Protein AF-A0A2W4TQP5-F1 (afdb_monomer_lite)

Structure (mmCIF, N/CA/C/O backbone):
data_AF-A0A2W4TQP5-F1
#
_entry.id   AF-A0A2W4TQP5-F1
#
loop_
_atom_site.group_PDB
_atom_site.id
_atom_site.type_symbol
_atom_site.label_atom_id
_atom_site.label_alt_id
_atom_site.label_comp_id
_atom_site.label_asym_id
_atom_site.label_entity_id
_atom_site.label_seq_id
_atom_site.pdbx_PDB_ins_code
_atom_site.Cartn_x
_atom_site.Cartn_y
_atom_site.Cartn_z
_atom_site.occupancy
_atom_site.B_iso_or_equiv
_atom_site.auth_seq_id
_atom_site.auth_comp_id
_atom_site.auth_asym_id
_atom_site.auth_atom_id
_atom_site.pdbx_PDB_model_num
ATOM 1 N N . MET A 1 1 ? -12.666 2.608 -8.848 1.00 48.91 1 MET A N 1
ATOM 2 C CA . MET A 1 1 ? -12.057 1.266 -8.771 1.00 48.91 1 MET A CA 1
ATOM 3 C C . MET A 1 1 ? -11.491 1.149 -7.369 1.00 48.91 1 MET A C 1
ATOM 5 O O . MET A 1 1 ? -10.698 2.008 -7.007 1.00 48.91 1 MET A O 1
ATOM 9 N N . LEU A 1 2 ? -12.015 0.239 -6.547 1.00 60.69 2 LEU A N 1
ATOM 10 C CA . LEU A 1 2 ? -11.502 0.021 -5.192 1.00 60.69 2 LEU A CA 1
ATOM 11 C C . LEU A 1 2 ? -10.208 -0.775 -5.321 1.00 60.69 2 LEU A C 1
ATO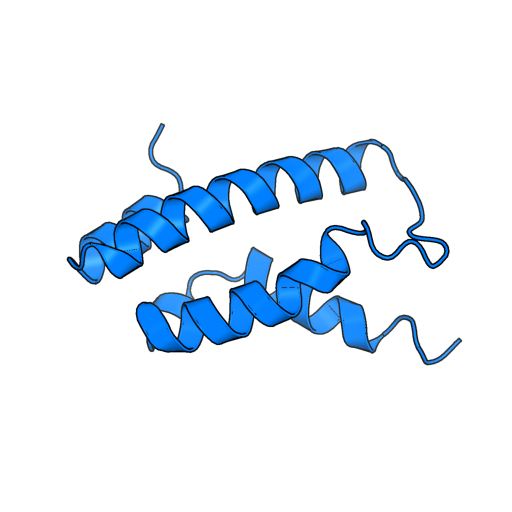M 13 O O . LEU A 1 2 ? -10.230 -1.888 -5.839 1.00 60.69 2 LEU A O 1
ATOM 17 N N . ASP A 1 3 ? -9.104 -0.166 -4.913 1.00 82.25 3 ASP A N 1
ATOM 18 C CA . ASP A 1 3 ? -7.822 -0.847 -4.803 1.00 82.25 3 ASP A CA 1
ATOM 19 C C . ASP A 1 3 ? -7.751 -1.597 -3.461 1.00 82.25 3 ASP A C 1
ATOM 21 O O . ASP A 1 3 ? -8.402 -1.193 -2.489 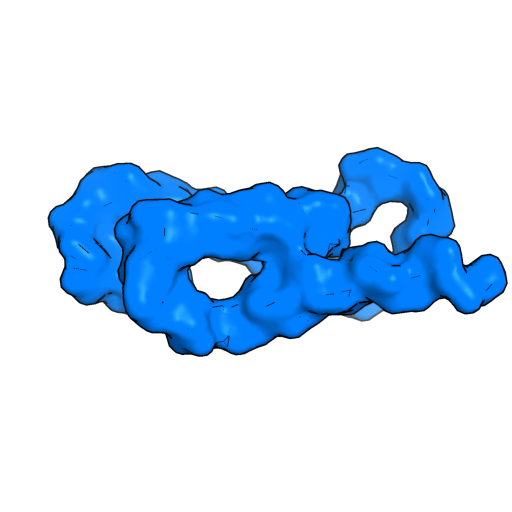1.00 82.25 3 ASP A O 1
ATOM 25 N N . VAL A 1 4 ? -6.980 -2.685 -3.400 1.00 87.88 4 VAL A N 1
ATOM 26 C CA . VAL A 1 4 ? -6.797 -3.488 -2.184 1.00 87.88 4 VAL A CA 1
ATOM 27 C C . VAL A 1 4 ? -6.328 -2.629 -1.006 1.00 87.88 4 VAL A C 1
ATOM 29 O O . VAL A 1 4 ? -6.797 -2.834 0.113 1.00 87.88 4 VAL A O 1
ATOM 32 N N . TYR A 1 5 ? -5.510 -1.601 -1.255 1.00 90.88 5 TYR A N 1
ATOM 33 C CA . TYR A 1 5 ? -5.029 -0.696 -0.208 1.00 90.88 5 TYR A CA 1
ATOM 34 C C . TYR A 1 5 ? -6.162 0.121 0.424 1.00 90.88 5 TYR A C 1
ATOM 36 O O . TYR A 1 5 ? -6.234 0.240 1.644 1.00 90.88 5 TYR A O 1
ATOM 44 N N . ARG A 1 6 ? -7.116 0.611 -0.381 1.00 89.62 6 ARG A N 1
ATOM 45 C CA . ARG A 1 6 ? -8.289 1.347 0.125 1.00 89.62 6 ARG A CA 1
ATOM 46 C C . ARG A 1 6 ? -9.261 0.445 0.882 1.00 89.62 6 ARG A C 1
ATOM 48 O O . ARG A 1 6 ? -9.910 0.900 1.818 1.00 89.62 6 ARG A O 1
ATOM 55 N N . VAL A 1 7 ? -9.360 -0.829 0.497 1.00 91.06 7 VAL A N 1
ATOM 56 C CA . VAL A 1 7 ? -10.159 -1.814 1.242 1.00 91.06 7 VAL A CA 1
ATOM 57 C C . VAL A 1 7 ? -9.545 -2.073 2.618 1.00 91.06 7 VAL A C 1
ATOM 59 O O . VAL A 1 7 ? -10.281 -2.095 3.601 1.00 91.06 7 VAL A O 1
ATOM 62 N N . VAL A 1 8 ? -8.220 -2.226 2.704 1.00 90.62 8 VAL A N 1
ATOM 63 C CA . VAL A 1 8 ? -7.510 -2.388 3.984 1.00 90.62 8 VAL A CA 1
ATOM 64 C C . VAL A 1 8 ? -7.638 -1.132 4.849 1.00 90.62 8 VAL A C 1
ATOM 66 O O . VAL A 1 8 ? -8.042 -1.234 6.005 1.00 90.62 8 VAL A O 1
ATOM 69 N N . ALA A 1 9 ? -7.409 0.056 4.286 1.00 91.25 9 ALA A N 1
ATOM 70 C CA . ALA A 1 9 ? -7.563 1.311 5.020 1.00 91.25 9 ALA A CA 1
ATOM 71 C C . ALA A 1 9 ? -8.982 1.519 5.558 1.00 91.25 9 ALA A C 1
ATOM 73 O O . ALA A 1 9 ? -9.149 1.902 6.713 1.00 91.25 9 ALA A O 1
ATOM 74 N N . GLY A 1 10 ? -10.009 1.182 4.772 1.00 89.12 10 GLY A N 1
ATOM 75 C CA . GLY A 1 10 ? -11.400 1.259 5.219 1.00 89.12 10 GLY A CA 1
ATOM 76 C C . GLY A 1 10 ? -11.733 0.326 6.390 1.00 89.12 10 GLY A C 1
ATOM 77 O O . GLY A 1 10 ? -12.643 0.625 7.158 1.00 89.12 10 GLY A O 1
ATOM 78 N N . ARG A 1 11 ? -11.002 -0.785 6.560 1.00 90.31 11 ARG A N 1
ATOM 79 C CA . ARG A 1 11 ? -11.144 -1.671 7.731 1.00 90.31 11 ARG A CA 1
ATOM 80 C C . ARG A 1 11 ? -10.474 -1.105 8.977 1.00 90.31 11 ARG A C 1
ATOM 82 O O . ARG A 1 11 ? -10.977 -1.318 10.074 1.00 90.31 11 ARG A O 1
ATOM 89 N N . VAL A 1 12 ? -9.362 -0.393 8.802 1.00 91.50 12 VAL A N 1
ATOM 90 C CA . VAL A 1 12 ? -8.642 0.287 9.888 1.00 91.50 12 VAL A CA 1
ATOM 91 C C . VAL A 1 12 ? -9.407 1.535 10.339 1.00 91.50 12 VAL A C 1
ATOM 93 O O . VAL A 1 12 ? -9.512 1.797 11.534 1.00 91.50 12 VAL A O 1
ATOM 96 N N . GLY A 1 13 ? -9.992 2.273 9.392 1.00 90.62 13 GLY A N 1
ATOM 97 C CA . GLY A 1 13 ? -10.890 3.396 9.660 1.00 90.62 13 GLY A CA 1
ATOM 98 C C . GLY A 1 13 ? -10.200 4.642 10.222 1.00 90.62 13 GLY A C 1
ATOM 99 O O . GLY A 1 13 ? -10.844 5.409 10.938 1.00 90.62 13 GLY A O 1
ATOM 100 N N . SER A 1 14 ? -8.909 4.842 9.935 1.00 91.50 14 SER A N 1
ATOM 101 C CA . SER A 1 14 ? -8.145 6.024 10.357 1.00 91.50 14 SER A CA 1
ATOM 102 C C . SER A 1 14 ? -7.739 6.902 9.161 1.00 91.50 14 SER A C 1
ATOM 104 O O . SER A 1 14 ? -7.530 6.381 8.065 1.00 91.50 14 SER A O 1
ATOM 106 N N . PRO A 1 15 ? -7.597 8.229 9.348 1.00 90.69 15 PRO A N 1
ATOM 107 C CA . PRO A 1 15 ? -7.143 9.126 8.282 1.00 90.69 15 PRO A CA 1
ATOM 108 C C . PRO A 1 15 ? -5.723 8.786 7.808 1.00 90.69 15 PRO A C 1
ATOM 110 O O . PRO A 1 15 ? -5.474 8.768 6.607 1.00 90.69 15 PRO A O 1
ATOM 113 N N . ASP A 1 16 ? -4.831 8.418 8.733 1.00 91.75 16 ASP A N 1
ATOM 114 C CA . ASP A 1 16 ? -3.468 7.972 8.416 1.00 91.75 16 ASP A CA 1
ATOM 115 C C . ASP A 1 16 ? -3.481 6.720 7.521 1.00 91.75 16 ASP A C 1
ATOM 117 O O . ASP A 1 16 ? -2.647 6.559 6.633 1.00 91.75 16 ASP A O 1
ATOM 121 N N . ALA A 1 17 ? -4.462 5.830 7.719 1.00 91.62 17 ALA A N 1
ATOM 122 C CA . ALA A 1 17 ? -4.627 4.652 6.882 1.00 91.62 17 ALA A CA 1
ATOM 123 C C . ALA A 1 17 ? -5.093 5.009 5.462 1.00 91.62 17 ALA A C 1
ATOM 125 O O . ALA A 1 17 ? -4.648 4.387 4.497 1.00 91.62 17 ALA A O 1
ATOM 126 N N . GLU A 1 18 ? -5.976 5.998 5.315 1.00 92.94 18 GLU A N 1
ATOM 127 C CA . GLU A 1 18 ? -6.414 6.473 3.999 1.00 92.94 18 GLU A CA 1
ATOM 128 C C . GLU A 1 18 ? -5.272 7.141 3.226 1.00 92.94 18 GLU A C 1
ATOM 130 O O . GLU A 1 18 ? -5.089 6.847 2.042 1.00 92.94 18 GLU A O 1
ATOM 135 N N . GLU A 1 19 ? -4.476 7.974 3.901 1.00 94.12 19 GLU A N 1
ATOM 136 C CA . GLU A 1 19 ? -3.297 8.619 3.315 1.00 94.12 19 GLU A CA 1
ATOM 137 C C . GLU A 1 19 ? -2.275 7.577 2.846 1.00 94.12 19 GLU A C 1
ATOM 139 O O . GLU A 1 19 ? -1.884 7.574 1.673 1.00 94.12 19 GLU A O 1
ATOM 144 N N . LEU A 1 20 ? -1.940 6.613 3.711 1.00 93.56 20 LEU A N 1
ATOM 145 C CA . LEU A 1 20 ? -1.027 5.531 3.355 1.00 93.56 20 LEU A CA 1
ATOM 146 C C . LEU A 1 20 ? -1.571 4.678 2.200 1.00 9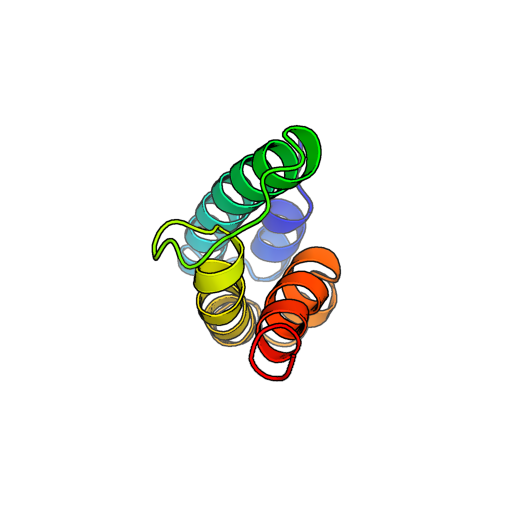3.56 20 LEU A C 1
ATOM 148 O O . LEU A 1 20 ? -0.817 4.243 1.330 1.00 93.56 20 LEU A O 1
ATOM 152 N N . ALA A 1 21 ? -2.881 4.433 2.140 1.00 93.25 21 ALA A N 1
ATOM 153 C CA . ALA A 1 21 ? -3.464 3.686 1.031 1.00 93.25 21 ALA A CA 1
ATOM 154 C C . ALA A 1 21 ? -3.336 4.413 -0.314 1.00 93.25 21 ALA A C 1
ATOM 156 O O . ALA A 1 21 ? -3.163 3.755 -1.348 1.00 93.25 21 ALA A O 1
ATOM 157 N N . ASP A 1 22 ? -3.417 5.744 -0.328 1.00 92.94 22 ASP A N 1
ATOM 158 C CA . ASP A 1 22 ? -3.185 6.533 -1.537 1.00 92.94 22 ASP A CA 1
ATOM 159 C C . ASP A 1 22 ? -1.709 6.525 -1.951 1.00 92.94 22 ASP A C 1
ATOM 161 O O . ASP A 1 22 ? -1.421 6.401 -3.146 1.00 92.94 22 ASP A O 1
ATOM 165 N N . GLU A 1 23 ? -0.785 6.582 -0.993 1.00 93.25 23 GLU A N 1
ATOM 166 C CA . GLU A 1 23 ? 0.655 6.452 -1.239 1.00 93.25 23 GLU A CA 1
ATOM 167 C C . GLU A 1 23 ? 1.008 5.079 -1.828 1.00 93.25 23 GLU A C 1
ATOM 169 O O . GLU A 1 23 ? 1.562 4.991 -2.927 1.00 93.25 23 GLU A O 1
ATOM 174 N N . LEU A 1 24 ? 0.544 3.999 -1.196 1.00 92.94 24 LEU A N 1
ATOM 175 C CA . LEU A 1 24 ? 0.729 2.627 -1.678 1.00 92.94 24 LEU A CA 1
ATOM 176 C C . LEU A 1 24 ? 0.130 2.400 -3.067 1.00 92.94 24 LEU A C 1
ATOM 178 O O . LEU A 1 24 ? 0.712 1.700 -3.895 1.00 92.94 24 LEU A O 1
ATOM 182 N N . SER A 1 25 ? -1.013 3.024 -3.358 1.00 92.38 25 SER A N 1
ATOM 183 C CA . SER A 1 25 ? -1.637 2.946 -4.683 1.00 92.38 25 SER A CA 1
ATOM 184 C C . SER A 1 25 ? -0.806 3.642 -5.767 1.00 92.38 25 SER A C 1
ATOM 186 O O . SER A 1 25 ? -0.873 3.253 -6.937 1.00 92.38 25 SER A O 1
ATOM 188 N N . ARG A 1 26 ? -0.056 4.697 -5.424 1.00 91.19 26 ARG A N 1
ATOM 189 C CA . ARG A 1 26 ? 0.858 5.378 -6.358 1.00 91.19 26 ARG A CA 1
ATOM 190 C C . ARG A 1 26 ? 2.115 4.549 -6.567 1.00 91.19 26 ARG A C 1
ATOM 192 O O . ARG A 1 26 ? 2.451 4.279 -7.720 1.00 91.19 26 ARG A O 1
ATOM 199 N N . TRP A 1 27 ? 2.718 4.082 -5.478 1.00 91.88 27 TRP A N 1
ATOM 200 C CA . TRP A 1 27 ? 3.879 3.202 -5.513 1.00 91.88 27 TRP A CA 1
ATOM 201 C C . TRP A 1 27 ? 3.610 1.937 -6.340 1.00 91.88 27 TRP A C 1
ATOM 203 O O . TRP A 1 27 ? 4.365 1.629 -7.255 1.00 91.88 27 TRP A O 1
ATOM 213 N N . HIS A 1 28 ? 2.474 1.260 -6.131 1.00 90.94 28 HIS A N 1
ATOM 214 C CA . HIS A 1 28 ? 2.124 0.049 -6.885 1.00 90.94 28 HIS A CA 1
ATOM 215 C C . HIS A 1 28 ? 2.088 0.309 -8.396 1.00 90.94 28 HIS A C 1
ATOM 217 O O . HIS A 1 28 ? 2.578 -0.494 -9.186 1.00 90.94 28 HIS A O 1
ATOM 223 N N . LYS A 1 29 ? 1.524 1.442 -8.829 1.00 89.38 29 LYS A N 1
ATOM 224 C CA . LYS A 1 29 ? 1.493 1.798 -10.255 1.00 89.38 29 LYS A CA 1
ATOM 225 C C . LYS A 1 29 ? 2.895 2.040 -10.803 1.00 89.38 29 LYS A C 1
ATOM 227 O O . LYS A 1 29 ? 3.165 1.607 -11.920 1.00 89.38 29 LYS A O 1
ATOM 232 N N . ALA A 1 30 ? 3.758 2.712 -10.041 1.00 87.31 30 ALA A N 1
ATOM 233 C CA . ALA A 1 30 ? 5.155 2.915 -10.414 1.00 87.31 30 ALA A CA 1
ATOM 234 C C . ALA A 1 30 ? 5.894 1.573 -10.523 1.00 87.31 30 ALA A C 1
ATOM 236 O O . ALA A 1 30 ? 6.534 1.315 -11.536 1.00 87.31 30 ALA A O 1
ATOM 237 N N . MET A 1 31 ? 5.698 0.680 -9.553 1.00 86.81 31 MET A N 1
ATOM 238 C CA . MET A 1 31 ? 6.270 -0.664 -9.521 1.00 86.81 31 MET A CA 1
ATOM 239 C C . MET A 1 31 ? 5.810 -1.529 -10.708 1.00 86.81 31 MET A C 1
ATOM 241 O O . MET A 1 31 ? 6.627 -2.112 -11.409 1.00 86.81 31 MET A O 1
ATOM 245 N N . VAL A 1 32 ? 4.512 -1.546 -11.025 1.00 87.00 32 VAL A N 1
ATOM 246 C CA . VAL A 1 32 ? 3.988 -2.280 -12.194 1.00 87.00 32 VAL A CA 1
ATOM 247 C C . VAL A 1 32 ? 4.500 -1.697 -13.513 1.00 87.00 32 VAL A C 1
ATOM 249 O 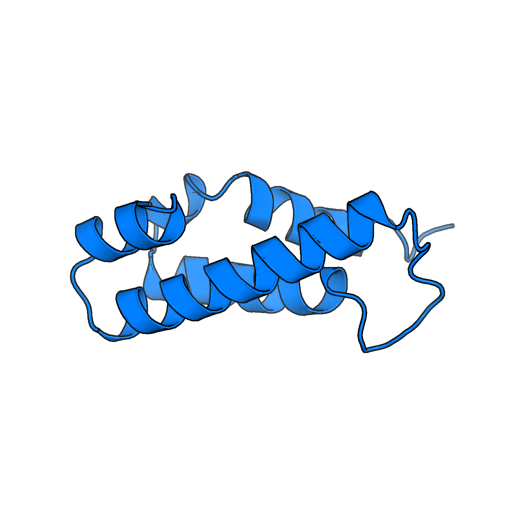O . VAL A 1 32 ? 4.722 -2.437 -14.472 1.00 87.00 32 VAL A O 1
ATOM 252 N N . LEU A 1 33 ? 4.658 -0.373 -13.607 1.00 86.19 33 LEU A N 1
ATOM 253 C CA . LEU A 1 33 ? 5.271 0.252 -14.782 1.00 86.19 33 LEU A CA 1
ATOM 254 C C . LEU A 1 33 ? 6.745 -0.130 -14.902 1.00 86.19 33 LEU A C 1
ATOM 256 O O . LEU A 1 33 ? 7.184 -0.461 -16.000 1.00 86.19 33 LEU A O 1
ATOM 260 N N . HIS A 1 34 ? 7.468 -0.136 -13.789 1.00 82.88 34 HIS A N 1
ATOM 261 C CA . HIS A 1 34 ? 8.857 -0.556 -13.711 1.00 82.88 34 HIS A CA 1
ATOM 262 C C . HIS A 1 34 ? 9.033 -2.015 -14.177 1.00 82.88 34 HIS A C 1
ATOM 264 O O . HIS A 1 34 ? 9.778 -2.264 -15.125 1.00 82.88 34 HIS A O 1
ATOM 270 N N . GLU A 1 35 ? 8.240 -2.954 -13.646 1.00 82.25 35 GLU A N 1
ATOM 271 C CA . GLU A 1 35 ? 8.246 -4.358 -14.089 1.00 82.25 35 GLU A CA 1
ATOM 272 C C . GLU A 1 35 ? 7.890 -4.504 -15.578 1.00 82.25 35 GLU A C 1
ATOM 274 O O . GLU A 1 35 ? 8.480 -5.304 -16.303 1.00 82.25 35 GLU A O 1
ATOM 279 N N . ARG A 1 36 ? 6.924 -3.716 -16.068 1.00 83.06 36 ARG A N 1
ATOM 280 C CA . ARG A 1 36 ? 6.503 -3.746 -17.478 1.00 83.06 36 ARG A CA 1
ATOM 281 C C . ARG A 1 36 ? 7.562 -3.245 -18.443 1.00 83.06 36 ARG A C 1
ATOM 283 O O . ARG A 1 36 ? 7.594 -3.711 -19.581 1.00 83.06 36 ARG A O 1
ATOM 290 N N . LEU A 1 37 ? 8.355 -2.267 -18.026 1.00 81.00 37 LEU A N 1
ATOM 291 C CA . LEU A 1 37 ? 9.435 -1.722 -18.837 1.00 81.00 37 LEU A CA 1
ATOM 292 C C . LEU A 1 37 ? 10.678 -2.621 -18.813 1.00 81.00 37 LEU A C 1
ATOM 294 O O . LEU A 1 37 ? 11.599 -2.354 -19.581 1.00 81.00 37 LEU A O 1
ATOM 298 N N . ALA A 1 38 ? 10.670 -3.696 -18.006 1.00 69.19 38 ALA A N 1
ATOM 299 C CA . ALA A 1 38 ? 11.798 -4.607 -17.806 1.00 69.19 38 ALA A CA 1
ATOM 300 C C . ALA A 1 38 ? 13.104 -3.838 -17.548 1.00 69.19 38 ALA A C 1
ATOM 302 O O . ALA A 1 38 ? 14.162 -4.191 -18.063 1.00 69.19 38 ALA A O 1
ATOM 303 N N . THR A 1 39 ? 12.996 -2.730 -16.814 1.00 66.12 39 THR A N 1
ATOM 304 C CA . THR A 1 39 ? 14.146 -1.941 -16.396 1.00 66.12 39 THR A CA 1
ATOM 305 C C . THR A 1 39 ? 14.811 -2.703 -15.264 1.00 66.12 39 THR A C 1
ATOM 307 O O . THR A 1 39 ? 14.227 -2.813 -14.192 1.00 66.12 39 THR A O 1
ATOM 310 N N . ASP A 1 40 ? 16.000 -3.250 -15.501 1.00 63.78 40 ASP A N 1
ATOM 311 C CA . ASP A 1 40 ? 16.859 -3.687 -14.404 1.00 63.78 40 ASP A CA 1
ATOM 312 C C . ASP A 1 40 ? 17.204 -2.448 -13.558 1.00 63.78 40 ASP A C 1
ATOM 314 O O . ASP A 1 40 ? 17.569 -1.397 -14.094 1.00 63.78 40 ASP A O 1
ATOM 318 N N . CYS A 1 41 ? 16.999 -2.535 -12.241 1.00 63.69 41 CYS A N 1
ATOM 319 C CA . CYS A 1 41 ? 17.429 -1.496 -11.310 1.00 63.69 41 CYS A CA 1
ATOM 320 C C . CYS A 1 41 ? 18.937 -1.623 -11.093 1.00 63.69 41 CYS A C 1
ATOM 322 O O . CYS A 1 41 ? 19.386 -2.112 -10.060 1.00 63.69 41 CYS A O 1
ATOM 324 N N . ASP A 1 42 ? 19.724 -1.191 -12.073 1.00 55.25 42 ASP A N 1
ATOM 325 C CA . ASP A 1 42 ? 21.162 -1.014 -11.900 1.00 55.25 42 ASP A CA 1
ATOM 326 C C . ASP A 1 42 ? 21.397 0.212 -10.995 1.00 55.25 42 ASP A C 1
ATOM 328 O O . ASP A 1 42 ? 21.568 1.334 -11.458 1.00 55.25 42 ASP A O 1
ATOM 332 N N . GLU A 1 43 ? 21.342 -0.008 -9.680 1.00 55.53 43 GLU A N 1
ATOM 333 C CA . GLU A 1 43 ? 21.850 0.890 -8.626 1.00 55.53 43 GLU A CA 1
ATOM 334 C C . GLU A 1 43 ? 21.206 2.290 -8.486 1.00 55.53 43 GLU A C 1
ATOM 336 O O . GLU A 1 43 ? 21.670 3.084 -7.666 1.00 55.53 43 GLU A O 1
ATOM 341 N N . ASP A 1 44 ? 20.118 2.608 -9.192 1.00 53.38 44 ASP A N 1
ATOM 342 C CA . ASP A 1 44 ? 19.447 3.903 -9.024 1.00 53.38 44 ASP A CA 1
ATOM 343 C C . ASP A 1 44 ? 18.654 3.991 -7.702 1.00 53.38 44 ASP A C 1
ATOM 345 O O . ASP A 1 44 ? 17.749 3.196 -7.423 1.00 53.38 44 ASP A O 1
ATOM 349 N N . GLU A 1 45 ? 18.936 5.043 -6.919 1.00 55.94 45 GLU A N 1
ATOM 350 C CA . GLU A 1 45 ? 18.207 5.442 -5.699 1.00 55.94 45 GLU A CA 1
ATOM 351 C C . GLU A 1 45 ? 16.700 5.689 -5.956 1.00 55.94 45 GLU A C 1
ATOM 353 O O . GLU A 1 45 ? 15.908 5.744 -5.016 1.00 55.94 45 GLU A O 1
ATOM 358 N N . GLU A 1 46 ? 16.289 5.782 -7.226 1.00 63.25 46 GLU A N 1
ATOM 359 C CA . GLU A 1 46 ? 14.908 5.976 -7.688 1.00 63.25 46 GLU A CA 1
ATOM 360 C C . GLU A 1 46 ? 14.152 4.661 -7.979 1.00 63.25 46 GLU A C 1
ATOM 362 O O . GLU A 1 46 ? 12.996 4.688 -8.414 1.00 63.25 46 GLU A O 1
ATOM 367 N N . CYS A 1 47 ? 14.770 3.494 -7.758 1.00 73.81 47 CYS A N 1
ATOM 368 C CA . CYS A 1 47 ? 14.116 2.205 -7.969 1.00 73.81 47 CYS A CA 1
ATOM 369 C C . CYS A 1 47 ? 12.913 2.021 -7.018 1.00 73.81 47 CYS A C 1
ATOM 371 O O . CYS A 1 47 ? 13.105 2.012 -5.805 1.00 73.81 47 CYS A O 1
ATOM 373 N N . PRO A 1 48 ? 11.685 1.739 -7.498 1.00 77.19 48 PRO A N 1
ATOM 374 C CA . PRO A 1 48 ? 10.521 1.539 -6.622 1.00 77.19 48 PRO A CA 1
ATOM 375 C C . PRO A 1 48 ? 10.695 0.398 -5.605 1.00 77.19 48 PRO A C 1
ATOM 377 O O . PRO A 1 48 ? 9.979 0.333 -4.604 1.00 77.19 48 PRO A O 1
ATOM 380 N N . HIS A 1 49 ? 11.643 -0.514 -5.833 1.00 77.75 49 HIS A N 1
ATOM 381 C CA . HIS A 1 49 ? 12.001 -1.542 -4.864 1.00 77.75 49 HIS A CA 1
ATOM 382 C C . HIS A 1 49 ? 12.576 -0.960 -3.565 1.00 77.75 49 HIS A C 1
ATOM 384 O O . HIS A 1 49 ? 12.237 -1.470 -2.498 1.00 77.75 49 HIS A O 1
ATOM 390 N N . SER A 1 50 ? 13.389 0.103 -3.611 1.00 78.50 50 SER A N 1
ATOM 391 C CA . SER A 1 50 ? 13.981 0.701 -2.402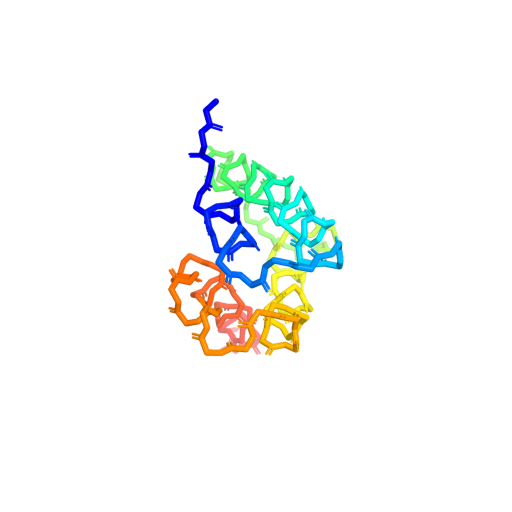 1.00 78.50 50 SER A CA 1
ATOM 392 C C . SER A 1 50 ? 12.891 1.242 -1.465 1.00 78.50 50 SER A C 1
ATOM 394 O O . SER A 1 50 ? 12.871 0.914 -0.275 1.00 78.50 50 SER A O 1
ATOM 396 N N . GLU A 1 51 ? 11.902 1.934 -2.035 1.00 85.00 51 GLU A N 1
ATOM 397 C CA . GLU A 1 51 ? 10.743 2.498 -1.332 1.00 85.00 51 GLU A CA 1
ATOM 398 C C . GLU A 1 51 ? 9.817 1.407 -0.749 1.00 85.00 51 GLU A C 1
ATOM 400 O O . GLU A 1 51 ? 9.187 1.588 0.297 1.00 85.00 51 GLU A O 1
ATOM 405 N N . ALA A 1 52 ? 9.783 0.213 -1.357 1.00 88.38 52 ALA A N 1
ATOM 406 C CA . ALA A 1 52 ? 8.917 -0.890 -0.930 1.00 88.38 52 ALA A CA 1
ATOM 407 C C . ALA A 1 52 ? 9.150 -1.302 0.533 1.00 88.38 52 ALA A C 1
ATOM 409 O O . ALA A 1 52 ? 8.212 -1.683 1.239 1.00 88.38 52 ALA A O 1
ATOM 410 N N . ARG A 1 53 ? 10.400 -1.239 1.010 1.00 87.62 53 ARG A N 1
ATOM 411 C CA . ARG A 1 53 ? 10.751 -1.633 2.381 1.00 87.62 53 ARG A CA 1
ATOM 412 C C . ARG A 1 53 ? 10.265 -0.625 3.416 1.00 87.62 53 ARG A C 1
ATOM 414 O O . ARG A 1 53 ? 9.810 -1.035 4.487 1.00 87.62 53 ARG A O 1
ATOM 421 N N . GLU A 1 54 ? 10.371 0.662 3.117 1.00 89.69 54 GLU A N 1
ATOM 422 C CA . GLU A 1 54 ? 9.891 1.734 3.990 1.00 89.69 54 GLU A CA 1
ATOM 423 C C . GLU A 1 54 ? 8.366 1.705 4.067 1.00 89.69 54 GLU A C 1
ATOM 425 O O . GLU A 1 54 ? 7.807 1.607 5.163 1.00 89.69 54 GLU A O 1
ATOM 430 N N . LEU A 1 55 ? 7.710 1.605 2.909 1.00 92.25 55 LEU A N 1
ATOM 431 C CA . LEU A 1 55 ? 6.262 1.451 2.795 1.00 92.25 55 LEU A CA 1
ATOM 432 C C . LEU A 1 55 ? 5.741 0.205 3.515 1.00 92.25 55 LEU A C 1
ATOM 434 O O . LEU A 1 55 ? 4.686 0.245 4.145 1.00 92.25 55 LEU A O 1
ATOM 438 N N . TRP A 1 56 ? 6.476 -0.910 3.477 1.00 93.06 56 TRP A N 1
ATOM 439 C CA . TRP A 1 56 ? 6.107 -2.113 4.224 1.00 93.06 56 TRP A CA 1
ATOM 440 C C . TRP A 1 56 ? 6.173 -1.909 5.741 1.00 93.06 56 TRP A C 1
ATOM 442 O O . TRP A 1 56 ? 5.284 -2.363 6.465 1.00 93.06 56 TRP A O 1
ATOM 452 N N . ASN A 1 57 ? 7.201 -1.224 6.243 1.00 92.06 57 ASN A N 1
ATOM 453 C CA . ASN A 1 57 ? 7.296 -0.928 7.672 1.00 92.06 57 ASN A CA 1
ATOM 454 C C . ASN A 1 57 ? 6.168 0.007 8.120 1.00 92.06 57 ASN A C 1
ATOM 456 O O . ASN A 1 57 ? 5.556 -0.245 9.161 1.00 92.06 57 ASN A O 1
ATOM 460 N N . GLU A 1 58 ? 5.854 1.027 7.321 1.00 93.50 58 GLU A N 1
ATOM 461 C CA . GLU A 1 58 ? 4.779 1.967 7.639 1.00 93.50 58 GLU A CA 1
ATOM 462 C C . GLU A 1 58 ? 3.398 1.302 7.537 1.00 93.50 58 GLU A C 1
ATOM 464 O O . GLU A 1 58 ? 2.572 1.459 8.435 1.00 93.50 58 GLU A O 1
ATOM 469 N N . ALA A 1 59 ? 3.180 0.420 6.555 1.00 92.81 59 ALA A N 1
ATOM 470 C CA . ALA A 1 59 ? 1.978 -0.411 6.471 1.00 92.81 59 ALA A CA 1
ATOM 471 C C . ALA A 1 59 ? 1.783 -1.290 7.705 1.00 92.81 59 ALA A C 1
ATOM 473 O O . ALA A 1 59 ? 0.677 -1.360 8.236 1.00 92.81 59 ALA A O 1
ATOM 474 N N . ARG A 1 60 ? 2.843 -1.916 8.226 1.00 94.69 60 ARG A N 1
ATOM 475 C CA . ARG A 1 60 ? 2.748 -2.689 9.475 1.00 94.69 60 ARG A CA 1
ATOM 476 C C . ARG A 1 60 ? 2.460 -1.810 10.689 1.00 94.69 60 ARG A C 1
ATOM 478 O O . ARG A 1 60 ? 1.793 -2.271 11.612 1.00 94.69 60 ARG A O 1
ATOM 485 N N . ARG A 1 61 ? 2.954 -0.570 10.704 1.00 94.25 61 ARG A N 1
ATOM 486 C CA . ARG A 1 61 ? 2.715 0.384 11.795 1.00 94.25 61 ARG A CA 1
ATOM 487 C C . ARG A 1 61 ? 1.279 0.906 11.795 1.00 94.25 61 ARG A C 1
ATOM 489 O O . ARG A 1 61 ? 0.679 0.986 12.862 1.00 94.25 61 ARG A O 1
ATOM 496 N N . ILE A 1 62 ? 0.745 1.242 10.620 1.00 93.44 62 ILE A N 1
ATOM 497 C CA . ILE A 1 62 ? -0.559 1.898 10.460 1.00 93.44 62 ILE A CA 1
ATOM 498 C C . ILE A 1 62 ? -1.697 0.881 10.315 1.00 93.44 62 ILE A C 1
ATOM 500 O O . ILE A 1 62 ? -2.720 1.012 10.983 1.00 93.44 62 ILE A O 1
ATOM 504 N N . PHE A 1 63 ? -1.538 -0.148 9.479 1.00 91.44 63 PHE A N 1
ATOM 505 C CA . PHE A 1 63 ? -2.584 -1.153 9.250 1.00 91.44 63 PHE A CA 1
ATOM 506 C C . PHE A 1 63 ? -2.526 -2.341 10.217 1.00 91.44 63 PHE A C 1
ATOM 508 O O . PHE A 1 63 ? -3.479 -3.117 10.293 1.00 91.44 63 PHE A O 1
ATOM 515 N N . GLY A 1 64 ? -1.425 -2.507 10.955 1.00 90.44 64 GLY A N 1
ATOM 516 C CA . GLY A 1 64 ? -1.268 -3.601 11.911 1.00 90.44 64 GLY A CA 1
ATOM 517 C C . GLY A 1 64 ? -1.344 -4.974 11.239 1.00 90.44 64 GLY A C 1
ATOM 518 O O . GLY A 1 64 ? -0.670 -5.229 10.243 1.00 90.44 64 GLY A O 1
ATOM 519 N N . GLU A 1 65 ? -2.171 -5.869 11.783 1.00 89.56 65 GLU A N 1
ATOM 520 C CA . GLU A 1 65 ? -2.357 -7.230 11.257 1.00 89.56 65 GLU A CA 1
ATOM 521 C C . GLU A 1 65 ? -2.942 -7.240 9.839 1.00 89.56 65 GLU A C 1
ATOM 523 O O . GLU A 1 65 ? -2.609 -8.115 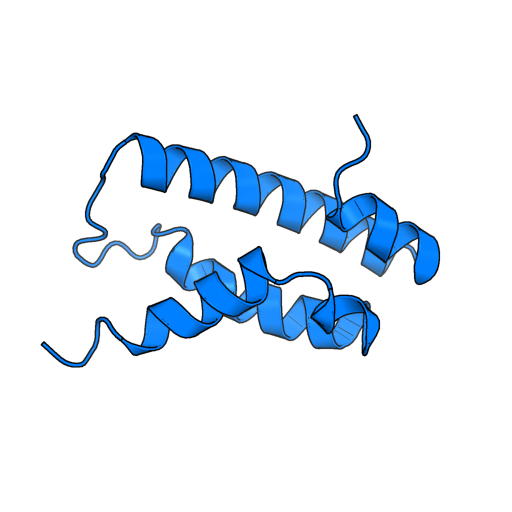9.039 1.00 89.56 65 GLU A O 1
ATOM 528 N N . GLU A 1 66 ? -3.743 -6.232 9.477 1.00 89.00 66 GLU A N 1
ATOM 529 C CA . GLU A 1 66 ? -4.333 -6.159 8.140 1.00 89.00 66 GLU A CA 1
ATOM 530 C C . GLU A 1 66 ? -3.273 -5.935 7.049 1.00 89.00 66 GLU A C 1
ATOM 532 O O . GLU A 1 66 ? -3.515 -6.296 5.893 1.00 89.00 66 GLU A O 1
ATOM 537 N N . ALA A 1 67 ? -2.085 -5.421 7.406 1.00 89.06 67 ALA A N 1
ATOM 538 C CA . ALA A 1 67 ? -0.952 -5.278 6.492 1.00 89.06 67 ALA A CA 1
ATOM 539 C C . ALA A 1 67 ? -0.515 -6.623 5.890 1.00 89.06 67 ALA A C 1
ATOM 541 O O . ALA A 1 67 ? -0.038 -6.660 4.759 1.00 89.06 67 ALA A O 1
ATOM 542 N N . GLU A 1 68 ? -0.722 -7.742 6.593 1.00 87.81 68 GLU A N 1
ATOM 543 C CA . GLU A 1 68 ? -0.372 -9.079 6.096 1.00 87.81 68 GLU A CA 1
ATOM 544 C C . GLU A 1 68 ? -1.173 -9.475 4.843 1.00 87.81 68 GLU A C 1
ATOM 546 O O . GLU A 1 68 ? -0.721 -10.314 4.062 1.00 87.81 68 GLU A O 1
ATOM 551 N N . ASN A 1 69 ? -2.320 -8.832 4.592 1.00 88.12 69 ASN A N 1
ATOM 552 C CA . ASN A 1 69 ? -3.090 -9.019 3.360 1.00 88.12 69 ASN A CA 1
ATOM 553 C C . ASN A 1 69 ? -2.434 -8.346 2.136 1.00 88.12 69 ASN A C 1
ATOM 555 O O . ASN A 1 69 ? -2.800 -8.647 0.998 1.00 88.12 69 ASN A O 1
ATOM 559 N N . LEU A 1 70 ? -1.453 -7.457 2.333 1.00 89.19 70 LEU A N 1
ATOM 560 C CA . LEU A 1 70 ? -0.750 -6.733 1.269 1.00 89.19 70 LEU A CA 1
ATOM 561 C C . LEU A 1 70 ? 0.421 -7.555 0.711 1.00 89.19 70 LEU A C 1
ATOM 563 O O . LEU A 1 70 ? 1.580 -7.138 0.734 1.00 89.19 70 LEU A O 1
ATOM 567 N N . VAL A 1 71 ? 0.108 -8.742 0.186 1.00 89.00 71 VAL A N 1
ATOM 568 C CA . VAL A 1 71 ? 1.095 -9.745 -0.255 1.00 89.00 71 VAL A CA 1
ATOM 569 C C . VAL A 1 71 ? 2.087 -9.188 -1.282 1.00 89.00 71 VAL A C 1
ATOM 571 O O . VAL A 1 71 ? 3.280 -9.467 -1.193 1.00 89.00 71 VAL A O 1
ATOM 574 N N . PHE A 1 72 ? 1.622 -8.366 -2.229 1.00 89.06 72 PHE A N 1
ATOM 575 C CA . PHE A 1 72 ? 2.487 -7.762 -3.248 1.00 89.06 72 PHE A CA 1
ATOM 576 C C . PHE A 1 72 ? 3.552 -6.839 -2.635 1.00 89.06 72 PHE A C 1
ATOM 578 O O . PHE A 1 72 ? 4.734 -6.959 -2.953 1.00 89.06 72 PHE A O 1
ATOM 585 N N . LEU A 1 73 ? 3.148 -5.975 -1.697 1.00 89.88 73 LEU A N 1
ATOM 586 C CA . LEU A 1 73 ? 4.056 -5.069 -0.989 1.00 89.88 73 LEU A CA 1
ATOM 587 C C . LEU A 1 73 ? 5.070 -5.857 -0.149 1.00 89.88 73 LEU A C 1
ATOM 589 O O . LEU A 1 73 ? 6.268 -5.602 -0.223 1.00 89.88 73 LEU A O 1
ATOM 593 N N . LYS A 1 74 ? 4.602 -6.869 0.590 1.00 89.69 74 LYS A N 1
ATOM 594 C CA . LYS A 1 74 ? 5.451 -7.744 1.413 1.00 89.69 74 LYS A CA 1
ATOM 595 C C . LYS A 1 74 ? 6.523 -8.466 0.593 1.00 89.69 74 LYS A C 1
ATOM 597 O O . LYS A 1 74 ? 7.678 -8.550 1.017 1.00 89.69 74 LYS A O 1
ATOM 602 N N . ASN A 1 75 ? 6.143 -8.991 -0.570 1.00 88.88 75 ASN A N 1
ATOM 603 C CA . ASN A 1 75 ? 7.068 -9.681 -1.464 1.00 88.88 75 ASN A CA 1
ATOM 604 C C . ASN A 1 75 ? 8.077 -8.706 -2.075 1.00 88.88 75 ASN A C 1
ATOM 606 O O . ASN A 1 75 ? 9.272 -8.986 -2.041 1.00 88.88 75 ASN A O 1
ATOM 610 N N . SER A 1 76 ? 7.616 -7.540 -2.533 1.00 87.12 76 SER A N 1
ATOM 611 C CA . SER A 1 76 ? 8.480 -6.497 -3.104 1.00 87.12 76 SER A CA 1
ATOM 612 C C . SER A 1 76 ? 9.507 -5.996 -2.083 1.00 87.12 76 SER A C 1
ATOM 614 O O . SER A 1 76 ? 10.696 -5.949 -2.370 1.00 87.12 76 SER A O 1
ATOM 616 N N . ALA A 1 77 ? 9.087 -5.753 -0.837 1.00 86.44 77 ALA A N 1
ATOM 617 C CA . ALA A 1 77 ? 9.973 -5.365 0.263 1.00 86.44 77 ALA A CA 1
ATOM 618 C C . ALA A 1 77 ? 11.002 -6.448 0.647 1.00 86.44 77 ALA A C 1
ATOM 620 O O . ALA A 1 77 ? 12.054 -6.148 1.216 1.00 86.44 77 ALA A O 1
ATOM 621 N N . SER A 1 78 ? 10.685 -7.718 0.382 1.00 82.25 78 SER A N 1
ATOM 622 C CA . SER A 1 78 ? 11.581 -8.850 0.643 1.00 82.25 78 SER A CA 1
ATOM 623 C C . SER A 1 78 ? 12.578 -9.073 -0.497 1.00 82.25 78 SER A C 1
ATOM 625 O O . SER A 1 78 ? 13.698 -9.509 -0.230 1.00 82.25 78 SER A O 1
ATOM 627 N N . ALA A 1 79 ? 12.200 -8.746 -1.737 1.00 75.31 79 ALA A N 1
ATOM 628 C CA . ALA A 1 79 ? 13.042 -8.879 -2.924 1.00 75.31 79 ALA A CA 1
ATOM 629 C C . ALA A 1 79 ? 14.301 -8.000 -2.847 1.00 75.31 79 ALA A C 1
ATOM 631 O O . ALA A 1 79 ? 15.383 -8.496 -3.149 1.00 75.31 79 ALA A O 1
ATOM 632 N N . VAL A 1 80 ? 14.187 -6.791 -2.276 1.00 64.94 80 VAL A N 1
ATOM 633 C CA . VAL A 1 80 ? 15.302 -5.843 -2.034 1.00 64.94 80 VAL A CA 1
ATOM 634 C C . VAL A 1 80 ? 16.511 -6.494 -1.353 1.00 64.94 80 VAL A C 1
ATOM 636 O O . VAL A 1 80 ? 17.648 -6.107 -1.585 1.00 64.94 80 VAL A O 1
ATOM 639 N N . LYS A 1 81 ? 16.299 -7.509 -0.506 1.00 52.59 81 LYS A N 1
ATOM 640 C CA . LYS A 1 81 ? 17.393 -8.184 0.215 1.00 52.59 81 LYS A CA 1
ATOM 641 C C . LYS A 1 81 ? 18.214 -9.147 -0.648 1.00 52.59 81 LYS A C 1
ATOM 643 O O . LYS A 1 81 ? 19.216 -9.665 -0.165 1.00 52.59 81 LYS A O 1
ATOM 648 N N . THR A 1 82 ? 17.755 -9.462 -1.856 1.00 49.12 82 THR A N 1
ATOM 649 C CA . THR A 1 82 ? 18.316 -10.547 -2.678 1.00 49.12 82 THR A CA 1
ATOM 650 C C . THR A 1 82 ? 19.317 -10.033 -3.715 1.00 49.12 82 THR A C 1
ATOM 652 O O . THR A 1 82 ? 20.144 -10.811 -4.181 1.00 49.12 82 THR A O 1
ATOM 655 N N . GLU A 1 83 ? 19.306 -8.737 -4.030 1.00 45.91 83 GLU A N 1
ATOM 656 C CA . GLU A 1 83 ? 20.215 -8.148 -5.025 1.00 45.91 83 GLU A CA 1
ATOM 657 C C . GLU A 1 83 ? 21.587 -7.741 -4.453 1.00 45.91 83 GLU A C 1
ATOM 659 O O . GLU A 1 83 ? 22.553 -7.683 -5.201 1.00 45.91 83 GLU A O 1
ATOM 664 N N . GLU A 1 84 ? 21.751 -7.609 -3.128 1.00 42.97 84 GLU A N 1
ATOM 665 C CA . GLU A 1 84 ? 23.055 -7.311 -2.493 1.00 42.97 84 GLU A CA 1
ATOM 666 C C . GLU A 1 84 ? 24.029 -8.519 -2.406 1.00 42.97 84 GLU A C 1
ATOM 668 O O . GLU A 1 84 ? 25.068 -8.431 -1.751 1.00 42.97 84 GLU A O 1
ATOM 673 N N . ALA A 1 85 ? 23.720 -9.673 -3.014 1.00 39.62 85 ALA A N 1
ATOM 674 C CA . ALA A 1 85 ? 24.491 -10.914 -2.832 1.00 39.62 85 ALA A CA 1
ATOM 675 C C . ALA A 1 85 ? 24.969 -11.599 -4.128 1.00 39.62 85 ALA A C 1
ATOM 677 O O . ALA A 1 85 ? 25.236 -12.807 -4.096 1.00 39.62 85 ALA A O 1
ATOM 678 N N . ARG A 1 86 ? 25.088 -10.881 -5.253 1.00 38.09 86 ARG A N 1
ATOM 679 C CA . ARG A 1 86 ? 25.589 -11.460 -6.510 1.00 38.09 86 ARG A CA 1
ATOM 680 C C . ARG A 1 86 ? 26.881 -10.831 -7.012 1.00 38.09 86 ARG A C 1
ATOM 682 O O . ARG A 1 86 ? 26.982 -9.593 -6.999 1.00 38.09 86 ARG A O 1
#

Foldseek 3Di:
DDDLQNVLLVVLPDPLSVVLSVVVVVLVVVQVVCVVVVDDPPPDPPHSLVVLQVSLVVLCVRSPPSSVVVVVSVVSPVVVVVVVPD

pLDDT: mean 81.64, std 14.95, range [38.09, 94.69]

Secondary structure (DSSP, 8-state):
---HHHHHHHHHT-HHHHHHHHHHHHHHHHHHHHHHHT----S-TT-HHHHHHHHHHHHHHHTGGGGGG-HHHHHHHHHTTTGGG-

Sequence (86 aa):
MLDVYRVVAGRVGSPDAEELADELSRWHKAMVLHERLATDCDEDEECPHSEARELWNEARRIFGEEAENLVFLKNSASAVKTEEAR

Radius of gyration: 13.27 Å; chains: 1; bounding box: 38×21×31 Å